Protein AF-A0A930TE53-F1 (afdb_monomer)

Structure (mmCIF, N/CA/C/O backbone):
data_AF-A0A930TE53-F1
#
_entry.id   AF-A0A930TE53-F1
#
loop_
_atom_site.group_PDB
_atom_site.id
_atom_site.type_symbol
_atom_site.label_atom_id
_atom_site.label_alt_id
_atom_site.label_comp_id
_atom_site.label_asym_id
_atom_site.label_entity_id
_atom_site.label_seq_id
_atom_site.pdbx_PDB_ins_code
_atom_site.Cartn_x
_atom_site.Cartn_y
_atom_site.Cartn_z
_atom_site.occupancy
_atom_site.B_iso_or_equiv
_atom_site.auth_seq_id
_atom_site.auth_comp_id
_atom_site.auth_asym_id
_atom_site.auth_atom_id
_atom_site.pdbx_PDB_model_num
ATOM 1 N N . MET A 1 1 ? 1.073 4.837 -4.734 1.00 80.62 1 MET A N 1
ATOM 2 C CA . MET A 1 1 ? 0.530 3.862 -3.762 1.00 80.62 1 MET A CA 1
ATOM 3 C C . MET A 1 1 ? -0.107 4.643 -2.639 1.00 80.62 1 MET A C 1
ATOM 5 O O . MET A 1 1 ? 0.612 5.382 -1.973 1.00 80.62 1 MET A O 1
ATOM 9 N N . TYR A 1 2 ? -1.423 4.519 -2.497 1.00 87.50 2 TYR A N 1
ATOM 10 C CA . TYR A 1 2 ? -2.196 5.169 -1.440 1.00 87.50 2 TYR A CA 1
ATOM 11 C C . TYR A 1 2 ? -1.879 4.539 -0.090 1.00 87.50 2 TYR A C 1
ATOM 13 O O . TYR A 1 2 ? -1.714 3.327 -0.021 1.00 87.50 2 TYR A O 1
ATOM 21 N N . ASN A 1 3 ? -1.759 5.351 0.960 1.00 90.19 3 ASN A N 1
ATOM 22 C CA . ASN A 1 3 ? -1.621 4.850 2.323 1.00 90.19 3 ASN A CA 1
ATOM 23 C C . ASN A 1 3 ? -3.027 4.520 2.857 1.00 90.19 3 ASN A C 1
ATOM 25 O O . ASN A 1 3 ? -3.817 5.456 2.970 1.00 90.19 3 ASN A O 1
ATOM 29 N N . PRO A 1 4 ? -3.339 3.251 3.187 1.00 91.75 4 PRO A N 1
ATOM 30 C CA . PRO A 1 4 ? -4.674 2.857 3.636 1.00 91.75 4 PRO A CA 1
ATOM 31 C C . PRO A 1 4 ? -5.164 3.669 4.838 1.00 91.75 4 PRO A C 1
ATOM 33 O O . PRO A 1 4 ? -6.278 4.175 4.819 1.00 91.75 4 PRO A O 1
ATOM 36 N N . THR A 1 5 ? -4.307 3.874 5.839 1.00 91.50 5 THR A N 1
ATOM 37 C CA . THR A 1 5 ? -4.655 4.591 7.070 1.00 91.50 5 THR A CA 1
ATOM 38 C C . THR A 1 5 ? -4.975 6.059 6.818 1.00 91.50 5 THR A C 1
ATOM 40 O O . THR A 1 5 ? -6.009 6.545 7.261 1.00 91.50 5 THR A O 1
ATOM 43 N N . LYS A 1 6 ? -4.122 6.754 6.054 1.00 92.56 6 LYS A N 1
ATOM 44 C CA . LYS A 1 6 ? -4.377 8.159 5.693 1.00 92.56 6 LYS A CA 1
ATOM 45 C C . LYS A 1 6 ? -5.608 8.309 4.809 1.00 92.56 6 LYS A C 1
ATOM 47 O O . LYS A 1 6 ? -6.339 9.275 4.931 1.00 92.56 6 LYS A O 1
ATOM 52 N N . ASN A 1 7 ? -5.845 7.343 3.924 1.00 94.06 7 ASN A N 1
ATOM 53 C CA . ASN A 1 7 ? -7.009 7.382 3.054 1.00 94.06 7 ASN A CA 1
ATOM 54 C C . ASN A 1 7 ? -8.316 7.277 3.851 1.00 94.06 7 ASN A C 1
ATOM 56 O O . ASN A 1 7 ? -9.288 7.915 3.474 1.00 94.06 7 ASN A O 1
ATOM 60 N N . ILE A 1 8 ? -8.338 6.503 4.941 1.00 94.06 8 ILE A N 1
ATOM 61 C CA . ILE A 1 8 ? -9.490 6.471 5.851 1.00 94.06 8 ILE A CA 1
ATOM 62 C C . ILE A 1 8 ? -9.645 7.829 6.539 1.00 94.06 8 ILE A C 1
ATOM 64 O O . ILE A 1 8 ? -10.718 8.409 6.473 1.00 94.06 8 ILE A O 1
ATOM 68 N N . GLU A 1 9 ? -8.568 8.370 7.111 1.00 93.75 9 GLU A N 1
ATOM 69 C CA . GLU A 1 9 ? -8.579 9.676 7.788 1.00 93.75 9 GLU A CA 1
ATOM 70 C C . GLU A 1 9 ? -9.097 10.815 6.889 1.00 93.75 9 GLU A C 1
ATOM 72 O O . GLU A 1 9 ? -9.871 11.655 7.331 1.00 93.75 9 GLU A O 1
ATOM 77 N N . GLU A 1 10 ? -8.715 10.824 5.610 1.00 94.69 10 GLU A N 1
ATOM 78 C CA . GLU A 1 10 ? -9.121 11.854 4.646 1.00 94.69 10 GLU A CA 1
ATOM 79 C C . GLU A 1 10 ? -10.554 11.676 4.114 1.00 94.69 10 GLU A C 1
ATOM 81 O O . GLU A 1 10 ? -11.182 12.655 3.712 1.00 94.69 10 GLU A O 1
ATOM 86 N N . ARG A 1 11 ? -11.056 10.437 4.024 1.00 95.00 11 ARG A N 1
ATOM 87 C CA . ARG A 1 11 ? -12.317 10.116 3.323 1.00 95.00 11 ARG A CA 1
ATOM 88 C C . ARG A 1 11 ? -13.475 9.775 4.249 1.00 95.00 11 ARG A C 1
ATOM 90 O O . ARG A 1 11 ? -14.618 9.985 3.862 1.00 95.00 11 ARG A O 1
ATOM 97 N N . ASP A 1 12 ? -13.176 9.227 5.416 1.00 94.50 12 ASP A N 1
ATOM 98 C CA . ASP A 1 12 ? -14.141 8.780 6.418 1.00 94.50 12 ASP A CA 1
ATOM 99 C C . ASP A 1 12 ? -13.603 9.083 7.832 1.00 94.50 12 ASP A C 1
ATOM 101 O O . ASP A 1 12 ? -13.357 8.159 8.613 1.00 94.50 12 ASP A O 1
ATOM 105 N N . PRO A 1 13 ? -13.361 10.368 8.171 1.00 91.81 13 PRO A N 1
ATOM 106 C CA . PRO A 1 13 ? -12.775 10.754 9.458 1.00 91.81 13 PRO A CA 1
ATOM 107 C C . PRO A 1 13 ? -13.628 10.312 10.656 1.00 91.81 13 PRO A C 1
ATOM 109 O O . PRO A 1 13 ? -13.085 9.906 11.684 1.00 91.81 13 PRO A O 1
ATOM 112 N N . ASP A 1 14 ? -14.954 10.335 10.498 1.00 91.94 14 ASP A N 1
ATOM 113 C CA . ASP A 1 14 ? -15.930 9.953 11.526 1.00 91.94 14 ASP A CA 1
ATOM 114 C C . ASP A 1 14 ? -16.278 8.455 11.510 1.00 91.94 14 ASP A C 1
ATOM 116 O O . ASP A 1 14 ? -17.076 7.988 12.325 1.00 91.94 14 ASP A O 1
ATOM 120 N N . LEU A 1 15 ? -15.670 7.679 10.604 1.00 94.56 15 LEU A N 1
ATOM 121 C CA . LEU A 1 15 ? -15.884 6.238 10.447 1.00 94.56 15 LEU A CA 1
ATOM 122 C C . LEU A 1 15 ? -17.342 5.843 10.179 1.00 9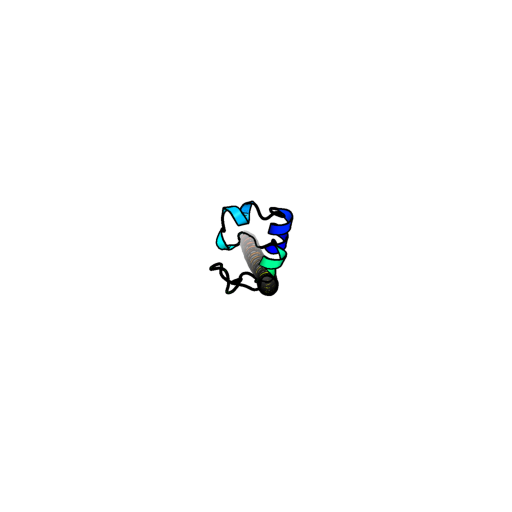4.56 15 LEU A C 1
ATOM 124 O O .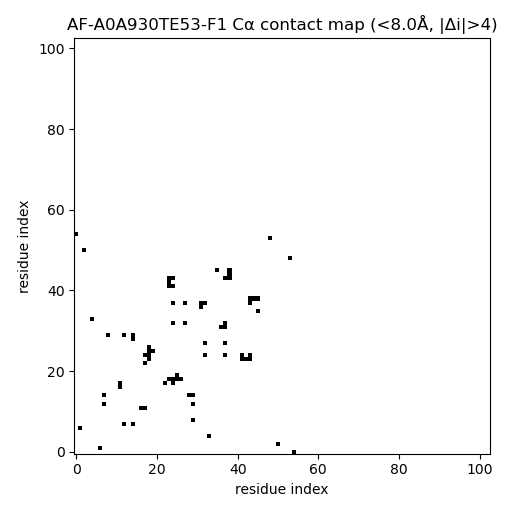 LEU A 1 15 ? -17.756 4.737 10.536 1.00 94.56 15 LEU A O 1
ATOM 128 N N . HIS A 1 16 ? -18.141 6.717 9.568 1.00 94.25 16 HIS A N 1
ATOM 129 C CA . HIS A 1 16 ? -19.538 6.421 9.255 1.00 94.25 16 HIS A CA 1
ATOM 130 C C . HIS A 1 16 ? -19.648 5.275 8.256 1.00 94.25 16 HIS A C 1
ATOM 132 O O . HIS A 1 16 ? -20.463 4.370 8.442 1.00 94.25 16 HIS A O 1
ATOM 138 N N . PHE A 1 17 ? -18.812 5.288 7.216 1.00 95.50 17 PHE A N 1
ATOM 139 C CA . PHE A 1 17 ? -18.818 4.231 6.212 1.00 95.50 17 PHE A CA 1
ATOM 140 C C . PHE A 1 17 ? -18.320 2.917 6.815 1.00 95.50 17 PHE A C 1
ATOM 142 O O . PHE A 1 17 ? -18.983 1.887 6.683 1.00 95.50 17 PHE A O 1
ATOM 149 N N . ILE A 1 18 ? -17.189 2.953 7.522 1.00 94.69 18 ILE A N 1
ATOM 150 C CA . ILE A 1 18 ? -16.618 1.755 8.150 1.00 94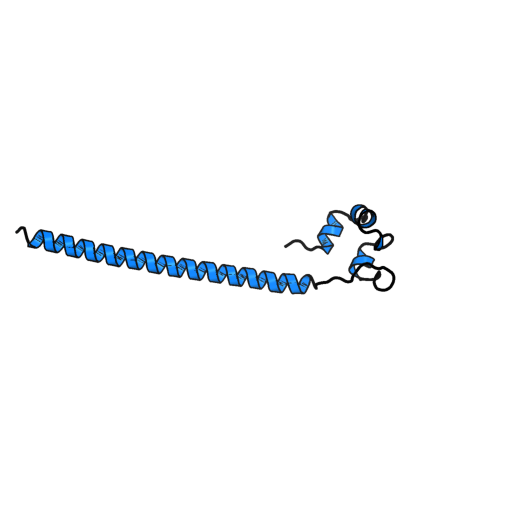.69 18 ILE A CA 1
ATOM 151 C C . ILE A 1 18 ? -17.576 1.169 9.189 1.00 94.69 18 ILE A C 1
ATOM 153 O O . ILE A 1 18 ? -17.824 -0.029 9.156 1.00 94.69 18 ILE A O 1
ATOM 157 N N . SER A 1 19 ? -18.172 1.986 10.058 1.00 93.00 19 SER A N 1
ATOM 158 C CA . SER A 1 19 ? -19.089 1.495 11.098 1.00 93.00 19 SER A CA 1
ATOM 159 C C . SER A 1 19 ? -20.372 0.894 10.527 1.00 93.00 19 SER A C 1
ATOM 161 O O . SER A 1 19 ? -20.951 0.006 11.144 1.00 93.00 19 SER A O 1
ATOM 163 N N . HIS A 1 20 ? -20.832 1.371 9.367 1.00 94.62 20 HIS A N 1
ATOM 164 C CA . HIS A 1 20 ? -22.022 0.828 8.713 1.00 94.62 20 HIS A CA 1
ATOM 165 C C . HIS A 1 20 ? -21.764 -0.547 8.085 1.00 94.62 20 HIS A C 1
ATOM 167 O O . HIS A 1 20 ? -22.609 -1.433 8.175 1.00 94.62 20 HIS A O 1
ATOM 173 N N . TRP A 1 21 ? -20.604 -0.725 7.447 1.00 96.62 21 TRP A N 1
ATOM 174 C CA . TRP A 1 21 ? -20.287 -1.938 6.684 1.00 96.62 21 TRP A CA 1
ATOM 175 C C . TRP A 1 21 ? -19.465 -2.974 7.454 1.00 96.62 21 TRP A C 1
ATOM 177 O O . TRP A 1 21 ? -19.443 -4.139 7.064 1.00 96.62 21 TRP A O 1
ATOM 187 N N . VAL A 1 22 ? -18.790 -2.563 8.526 1.00 95.19 22 VAL A N 1
ATOM 188 C CA . VAL A 1 22 ? -17.926 -3.399 9.367 1.00 95.19 22 VAL A CA 1
ATOM 189 C C . VAL A 1 22 ? -18.386 -3.250 10.823 1.00 95.19 22 VAL A C 1
ATOM 191 O O . VAL A 1 22 ? -17.763 -2.530 11.613 1.00 95.19 22 VAL A O 1
ATOM 194 N N . PRO A 1 23 ? -19.519 -3.877 11.191 1.00 93.94 23 PRO A N 1
ATOM 195 C CA . PRO A 1 23 ? -20.135 -3.694 12.504 1.00 93.94 23 PRO A CA 1
ATOM 196 C C . PRO A 1 23 ? -19.236 -4.174 13.652 1.00 93.94 23 PRO A C 1
ATOM 198 O O . PRO A 1 23 ? -19.360 -3.697 14.778 1.00 93.94 23 PRO A O 1
ATOM 201 N N . GLU A 1 24 ? -18.276 -5.064 13.388 1.00 94.50 24 GLU A N 1
ATOM 202 C CA . GLU A 1 24 ? -17.324 -5.565 14.385 1.00 94.50 24 GLU A CA 1
ATOM 203 C C . GLU A 1 24 ? -16.351 -4.480 14.879 1.00 94.50 24 GLU A C 1
ATOM 205 O O . GLU A 1 24 ? -15.719 -4.637 15.930 1.00 94.50 24 GLU A O 1
ATOM 210 N N . LEU A 1 25 ? -16.217 -3.386 14.122 1.00 93.31 25 LEU A N 1
ATOM 211 C CA . LEU A 1 25 ? -15.411 -2.215 14.465 1.00 93.31 25 LEU A CA 1
ATOM 212 C C . LEU A 1 25 ? -16.248 -1.053 15.015 1.00 93.31 25 LEU A C 1
ATOM 214 O O . LEU A 1 25 ? -15.699 0.008 15.328 1.00 93.31 25 LEU A O 1
ATOM 218 N N . GLN A 1 26 ? -17.558 -1.234 15.186 1.00 92.25 26 GLN A N 1
ATOM 219 C CA . GLN A 1 26 ? -18.424 -0.195 15.723 1.00 92.25 26 GLN A CA 1
ATOM 220 C C . GLN A 1 26 ? -18.007 0.187 17.155 1.00 92.25 26 GLN A C 1
ATOM 222 O O . GLN A 1 26 ? -17.723 -0.660 18.001 1.00 92.25 26 GLN A O 1
ATOM 227 N N . GLY A 1 27 ? -17.950 1.493 17.428 1.00 89.81 27 GLY A N 1
ATOM 228 C CA . GLY A 1 27 ? -17.530 2.034 18.727 1.00 89.81 27 GLY A CA 1
ATOM 229 C C . GLY A 1 27 ? -16.012 2.164 18.913 1.00 89.81 27 GLY A C 1
ATOM 230 O O . GLY A 1 27 ? -15.565 2.725 19.919 1.00 89.81 27 GLY A O 1
ATOM 231 N N . TYR A 1 28 ? -15.204 1.714 17.950 1.00 92.75 28 TYR A N 1
ATOM 232 C CA . TYR A 1 28 ? -13.773 2.002 17.922 1.00 92.75 28 TYR A CA 1
ATOM 233 C 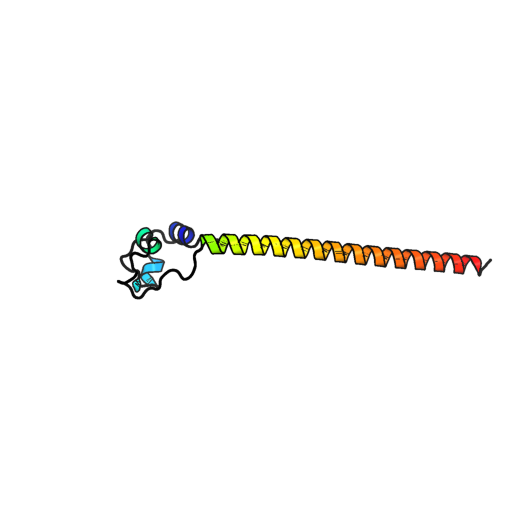C . TYR A 1 28 ? -13.501 3.284 17.132 1.00 92.75 28 TYR A C 1
ATOM 235 O O . TYR A 1 28 ? -14.034 3.496 16.050 1.00 92.75 28 TYR A O 1
ATOM 243 N N . SER A 1 29 ? -12.638 4.145 17.673 1.00 92.69 29 SER A N 1
ATOM 244 C CA . SER A 1 29 ? -12.133 5.310 16.947 1.00 92.69 29 SER A CA 1
ATOM 245 C C . SER A 1 29 ? -11.006 4.916 15.991 1.00 92.69 29 SER A C 1
ATOM 247 O O . SER A 1 29 ? -10.343 3.895 16.186 1.00 92.69 29 SER A O 1
ATOM 249 N N . LEU A 1 30 ? -10.716 5.754 14.994 1.00 92.00 30 LEU A N 1
ATOM 250 C CA . LEU A 1 30 ? -9.675 5.458 14.007 1.00 92.00 30 LEU A CA 1
ATOM 251 C C . LEU A 1 30 ? -8.302 5.161 14.651 1.00 92.00 30 LEU A C 1
ATOM 253 O O . LEU A 1 30 ? -7.713 4.133 14.313 1.00 92.00 30 LEU A O 1
ATOM 257 N N . PRO A 1 31 ? -7.806 5.937 15.640 1.00 93.06 31 PRO A N 1
ATOM 258 C CA . PRO A 1 31 ? -6.558 5.603 16.331 1.00 93.06 31 PRO A CA 1
ATOM 259 C C . PRO A 1 31 ? -6.591 4.232 17.017 1.00 93.06 31 PRO A C 1
ATOM 261 O O . PRO A 1 31 ? -5.607 3.496 16.975 1.00 93.06 31 PRO A O 1
ATOM 264 N N . LYS A 1 32 ? -7.734 3.861 17.606 1.00 92.56 32 LYS A N 1
ATOM 265 C CA . LYS A 1 32 ? -7.945 2.562 18.259 1.00 92.56 32 LYS A CA 1
ATOM 266 C C . LYS A 1 32 ? -7.932 1.406 17.261 1.00 92.56 32 LYS A C 1
ATOM 268 O O . LYS A 1 32 ? -7.391 0.347 17.585 1.00 92.56 32 LYS A O 1
ATOM 273 N N . ILE A 1 33 ? -8.494 1.613 16.070 1.00 92.25 33 ILE A N 1
ATOM 274 C CA . ILE A 1 33 ? -8.456 0.646 14.966 1.00 92.25 33 ILE A CA 1
ATOM 275 C C . ILE A 1 33 ? -7.017 0.485 14.465 1.00 92.25 33 ILE A C 1
ATOM 277 O O . ILE A 1 33 ? -6.527 -0.632 14.345 1.00 92.25 33 ILE A O 1
ATOM 281 N N . ILE A 1 34 ? -6.291 1.583 14.247 1.00 90.56 34 ILE A N 1
ATOM 282 C CA . ILE A 1 34 ? -4.895 1.536 13.778 1.00 90.56 34 ILE A CA 1
ATOM 283 C C . ILE A 1 34 ? -3.984 0.826 14.788 1.00 90.56 34 ILE A C 1
ATOM 285 O O . ILE A 1 34 ? -3.100 0.073 14.393 1.00 90.56 34 ILE A O 1
ATOM 289 N N . GLN A 1 35 ? -4.204 1.050 16.085 1.00 91.31 35 GLN A N 1
ATOM 290 C CA . GLN A 1 35 ? -3.442 0.415 17.165 1.00 91.31 35 GLN A CA 1
ATOM 291 C C . GLN A 1 35 ? -3.834 -1.049 17.424 1.00 91.31 35 G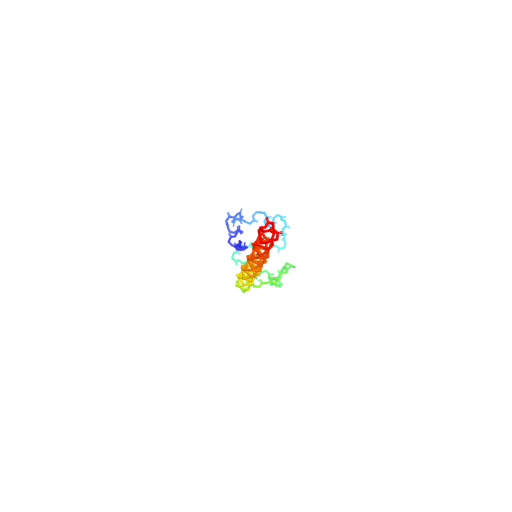LN A C 1
ATOM 293 O O . GLN A 1 35 ? -3.194 -1.696 18.246 1.00 91.31 35 GLN A O 1
ATOM 298 N N . GLY A 1 36 ? -4.877 -1.574 16.769 1.00 91.94 36 GLY A N 1
ATOM 299 C CA . GLY A 1 36 ? -5.320 -2.957 16.972 1.00 91.94 36 GLY A CA 1
ATOM 300 C C . GLY A 1 36 ? -6.009 -3.199 18.318 1.00 91.94 36 GLY A C 1
ATOM 301 O O . GLY A 1 36 ? -6.058 -4.320 18.803 1.00 91.94 36 GLY A O 1
ATOM 302 N N . THR A 1 37 ? -6.566 -2.166 18.957 1.00 91.88 37 THR A N 1
ATOM 303 C CA . THR A 1 37 ? -7.198 -2.316 20.288 1.00 91.88 37 THR A CA 1
ATOM 304 C C . THR A 1 37 ? -8.473 -3.171 20.286 1.00 91.88 37 THR A C 1
ATOM 306 O O . THR A 1 37 ? -8.960 -3.549 21.352 1.00 91.88 37 THR A O 1
ATOM 309 N N . TYR A 1 38 ? -9.023 -3.467 19.105 1.00 91.38 38 TYR A N 1
ATOM 310 C CA . TYR A 1 38 ? -10.153 -4.377 18.921 1.00 91.38 38 TYR A CA 1
ATOM 311 C C . TYR A 1 38 ? -9.750 -5.855 19.017 1.00 91.38 38 TYR A C 1
ATOM 313 O O . TYR A 1 38 ? -10.616 -6.702 19.251 1.00 91.38 38 TYR A O 1
ATOM 321 N N . THR A 1 39 ? -8.463 -6.183 18.858 1.00 88.44 39 THR A N 1
ATOM 322 C CA . THR A 1 39 ? -7.974 -7.563 18.896 1.00 88.44 39 THR A CA 1
ATOM 323 C C . THR A 1 39 ? -8.329 -8.219 20.231 1.00 88.44 39 THR A C 1
ATOM 325 O O . THR A 1 39 ? -8.089 -7.667 21.305 1.00 88.44 39 THR A O 1
ATOM 328 N N . GLY A 1 40 ? -8.936 -9.407 20.170 1.00 84.69 40 GLY A N 1
ATOM 329 C CA . GLY A 1 40 ? -9.357 -10.178 21.346 1.00 84.69 40 GLY A CA 1
ATOM 330 C C . GLY A 1 40 ? -10.692 -9.744 21.963 1.00 84.69 40 GLY A C 1
ATOM 331 O O . GLY A 1 40 ? -11.185 -10.415 22.866 1.00 84.69 40 GLY A O 1
ATOM 332 N N . ARG A 1 41 ? -11.298 -8.653 21.479 1.00 87.69 41 ARG A N 1
ATOM 333 C CA . ARG A 1 41 ? -12.657 -8.209 21.857 1.00 87.69 41 ARG A CA 1
ATOM 334 C C . ARG A 1 41 ? -13.639 -8.267 20.694 1.00 87.69 41 ARG A C 1
ATOM 336 O O . ARG A 1 41 ? -14.835 -8.419 20.909 1.00 87.69 41 ARG A O 1
ATOM 343 N N . SER A 1 42 ? -13.124 -8.112 19.482 1.00 90.75 42 SER A N 1
ATOM 344 C CA . SER A 1 42 ? -13.854 -8.158 18.225 1.00 90.75 42 SER A CA 1
ATOM 345 C C . SER A 1 42 ? -13.457 -9.404 17.432 1.00 90.75 42 SER A C 1
ATOM 347 O O . SER A 1 42 ? -12.344 -9.912 17.577 1.00 90.75 42 SER A O 1
ATOM 349 N N . SER A 1 43 ? -14.359 -9.879 16.574 1.00 93.06 43 SER A N 1
ATOM 350 C CA . SER A 1 43 ? -14.067 -10.897 15.559 1.00 93.06 43 SER A CA 1
ATOM 351 C C . SER A 1 43 ? -13.337 -10.330 14.337 1.00 93.06 43 SER A C 1
ATOM 353 O O . SER A 1 43 ? -12.972 -11.096 13.446 1.00 93.06 43 SER A O 1
ATOM 355 N N . TYR A 1 44 ? -13.131 -9.009 14.272 1.00 94.12 44 TYR A N 1
ATOM 356 C CA . TYR A 1 44 ? -12.397 -8.387 13.178 1.00 94.12 44 TYR A CA 1
ATOM 357 C C . TYR A 1 44 ? -10.919 -8.821 13.196 1.00 94.12 44 TYR A C 1
ATOM 359 O O . TYR A 1 44 ? -10.281 -8.773 14.252 1.00 94.12 44 TYR A O 1
ATOM 367 N N . PRO A 1 45 ? -10.360 -9.250 12.051 1.00 92.56 45 PRO A N 1
ATOM 368 C CA . PRO A 1 45 ? -9.009 -9.787 11.993 1.00 92.56 45 PRO A CA 1
ATOM 369 C C . PRO A 1 45 ? -7.942 -8.706 12.175 1.00 92.56 45 PRO A C 1
ATOM 371 O O . PRO A 1 45 ? -8.133 -7.541 11.829 1.00 92.56 45 PRO A O 1
ATOM 374 N N . GLU A 1 46 ? -6.771 -9.127 12.649 1.00 91.75 46 GLU A N 1
ATOM 375 C CA . GLU A 1 46 ? -5.579 -8.282 12.658 1.00 91.75 46 GLU A CA 1
ATOM 376 C C . GLU A 1 46 ? -5.128 -7.912 11.232 1.00 91.75 46 GLU A C 1
ATOM 378 O O . GLU A 1 46 ? -5.412 -8.639 10.270 1.00 91.75 46 GLU A O 1
ATOM 383 N N . PRO A 1 47 ? -4.382 -6.803 11.064 1.00 90.69 47 PRO A N 1
ATOM 384 C CA . PRO A 1 47 ? -3.826 -6.434 9.771 1.00 90.69 47 PRO A CA 1
ATOM 385 C C . PRO A 1 47 ? -2.961 -7.557 9.185 1.00 90.69 47 PRO A C 1
ATOM 387 O O . PRO A 1 47 ? -1.938 -7.938 9.745 1.00 90.69 47 PRO A O 1
ATOM 390 N N . ILE A 1 48 ? -3.342 -8.043 8.003 1.00 90.81 48 ILE A N 1
ATOM 391 C CA . ILE A 1 48 ? -2.684 -9.177 7.331 1.00 90.81 48 ILE A CA 1
ATOM 392 C C . ILE A 1 48 ? -1.241 -8.833 6.909 1.00 90.81 48 ILE A C 1
ATOM 394 O O . ILE A 1 48 ? -0.405 -9.716 6.731 1.00 90.81 48 ILE A O 1
ATOM 398 N N . LEU A 1 49 ? -0.940 -7.547 6.696 1.00 90.50 49 LEU A N 1
ATOM 399 C CA . LEU A 1 49 ? 0.329 -7.081 6.138 1.00 90.50 49 LEU A CA 1
ATOM 400 C C . LEU A 1 49 ? 0.807 -5.798 6.823 1.00 90.50 49 LEU A C 1
ATOM 402 O O . LEU A 1 49 ? 0.027 -4.869 7.035 1.00 90.50 49 LEU A O 1
ATOM 406 N N . ASP A 1 50 ? 2.121 -5.687 7.028 1.00 90.31 50 ASP A N 1
ATOM 407 C CA . ASP A 1 50 ? 2.763 -4.400 7.309 1.00 90.31 50 ASP A CA 1
ATOM 408 C C . ASP A 1 50 ? 2.859 -3.574 6.017 1.00 90.31 50 ASP A C 1
ATOM 410 O O . ASP A 1 50 ? 3.690 -3.822 5.131 1.00 90.31 50 ASP A O 1
ATOM 414 N N . TRP A 1 51 ? 2.012 -2.548 5.923 1.00 89.50 51 TRP A N 1
ATOM 415 C CA . TRP A 1 51 ? 1.969 -1.624 4.794 1.00 89.50 51 TRP A CA 1
ATOM 416 C C . TRP A 1 51 ? 3.308 -0.922 4.529 1.00 89.50 51 TRP A C 1
ATOM 418 O O . TRP A 1 51 ? 3.685 -0.720 3.369 1.00 89.50 51 TRP A O 1
ATOM 428 N N . SER A 1 52 ? 4.045 -0.539 5.574 1.00 88.62 52 SER A N 1
ATOM 429 C CA . SER A 1 52 ? 5.308 0.193 5.437 1.00 88.62 52 SER A CA 1
ATOM 430 C C . SER A 1 52 ? 6.372 -0.683 4.786 1.00 88.62 52 SER A C 1
ATOM 432 O O . SER A 1 52 ? 7.027 -0.265 3.820 1.00 88.62 52 SER A O 1
ATOM 434 N N . HIS A 1 53 ? 6.498 -1.921 5.268 1.00 92.31 53 HIS A N 1
ATOM 435 C CA . HIS A 1 53 ? 7.388 -2.919 4.689 1.0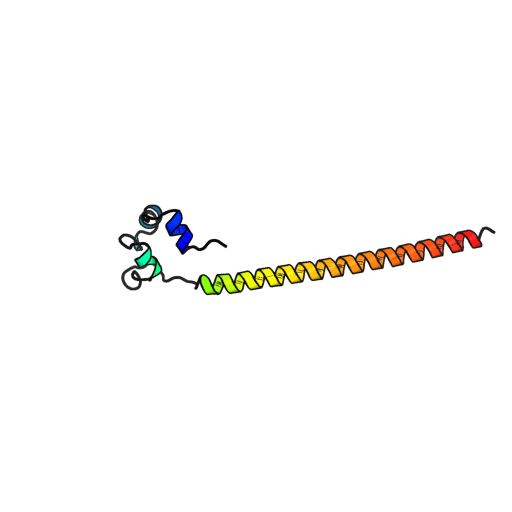0 92.31 53 HIS A CA 1
ATOM 436 C C . HIS A 1 53 ? 6.979 -3.271 3.253 1.00 92.31 53 HIS A C 1
ATOM 438 O O . HIS A 1 53 ? 7.793 -3.153 2.330 1.00 92.31 53 HIS A O 1
ATOM 444 N N . LEU A 1 54 ? 5.703 -3.604 3.031 1.00 92.81 54 LEU A N 1
ATOM 445 C CA . LEU A 1 54 ? 5.184 -3.970 1.711 1.00 92.81 54 LEU A CA 1
ATOM 446 C C . LEU A 1 54 ? 5.429 -2.862 0.684 1.00 92.81 54 LEU A C 1
ATOM 448 O O . LEU A 1 54 ? 5.946 -3.119 -0.405 1.00 92.81 54 LEU A O 1
ATOM 452 N N . ARG A 1 55 ? 5.130 -1.608 1.035 1.00 92.44 55 ARG A N 1
ATOM 453 C CA . ARG A 1 55 ? 5.349 -0.450 0.160 1.00 92.44 55 ARG A CA 1
ATOM 454 C C . ARG A 1 55 ? 6.810 -0.337 -0.273 1.00 92.44 55 ARG A C 1
ATOM 456 O O . ARG A 1 55 ? 7.065 -0.059 -1.447 1.00 92.44 55 ARG A O 1
ATOM 463 N N . LYS A 1 56 ? 7.770 -0.541 0.637 1.00 91.75 56 LYS A N 1
ATOM 464 C CA . LYS A 1 56 ? 9.209 -0.504 0.310 1.00 91.75 56 LYS A CA 1
ATOM 465 C C . LYS A 1 56 ? 9.574 -1.615 -0.676 1.00 91.75 56 LYS A C 1
ATOM 467 O O . LYS A 1 56 ? 10.164 -1.318 -1.717 1.00 91.75 56 LYS A O 1
ATOM 472 N N . CYS A 1 57 ? 9.163 -2.852 -0.401 1.00 92.81 57 CYS A N 1
ATOM 473 C CA . CYS A 1 57 ? 9.445 -4.007 -1.257 1.00 92.81 57 CYS A CA 1
ATOM 474 C C . CYS A 1 57 ? 8.838 -3.851 -2.656 1.00 92.81 57 CYS A C 1
ATOM 476 O O . CYS A 1 57 ? 9.527 -4.042 -3.661 1.00 92.81 57 CYS A O 1
ATOM 478 N N . VAL A 1 58 ? 7.573 -3.433 -2.754 1.00 91.62 58 VAL A N 1
ATOM 479 C CA . VAL A 1 58 ? 6.922 -3.256 -4.059 1.00 91.62 58 VAL A CA 1
ATOM 480 C C . VAL A 1 58 ? 7.522 -2.071 -4.819 1.00 91.62 58 VAL A C 1
ATOM 482 O O . VAL A 1 58 ? 7.748 -2.192 -6.022 1.00 91.62 58 VAL A O 1
ATOM 485 N N . LYS A 1 59 ? 7.865 -0.956 -4.153 1.00 89.69 59 LYS A N 1
ATOM 486 C CA . LYS A 1 59 ? 8.559 0.170 -4.805 1.00 89.69 59 LYS A CA 1
ATOM 487 C C . LYS A 1 59 ? 9.885 -0.280 -5.425 1.00 89.69 59 LYS A C 1
ATOM 489 O O . LYS A 1 59 ? 10.129 0.018 -6.591 1.00 89.69 59 LYS A O 1
ATOM 494 N N . GLN A 1 60 ? 10.700 -1.033 -4.685 1.00 92.62 60 GLN A N 1
ATOM 495 C CA . GLN A 1 60 ? 11.957 -1.580 -5.207 1.00 92.62 60 GLN A CA 1
ATOM 496 C C . GLN A 1 60 ? 11.723 -2.534 -6.379 1.00 92.62 60 GLN A C 1
ATOM 498 O O . GLN A 1 60 ? 12.377 -2.428 -7.415 1.00 92.62 60 GLN A O 1
ATOM 503 N N . ARG A 1 61 ? 10.721 -3.412 -6.275 1.00 92.50 61 ARG A N 1
ATOM 504 C CA . ARG A 1 61 ? 10.352 -4.323 -7.364 1.00 92.50 61 ARG A CA 1
ATOM 505 C C . ARG A 1 61 ? 9.942 -3.577 -8.635 1.00 92.50 61 ARG A C 1
ATOM 507 O O . ARG A 1 61 ? 10.334 -3.991 -9.723 1.00 92.50 61 ARG A O 1
ATOM 514 N N . ILE A 1 62 ? 9.163 -2.500 -8.517 1.00 88.38 62 ILE A N 1
ATOM 515 C CA . ILE A 1 62 ? 8.747 -1.671 -9.659 1.00 88.38 62 ILE A CA 1
ATOM 516 C C . ILE A 1 62 ? 9.965 -1.014 -10.312 1.00 88.38 62 ILE A C 1
ATOM 518 O O . ILE A 1 62 ? 10.094 -1.081 -11.532 1.00 88.38 62 ILE A O 1
ATOM 522 N N . ILE A 1 63 ? 10.871 -0.439 -9.515 1.00 85.38 63 ILE A N 1
ATOM 523 C CA . ILE A 1 63 ? 12.106 0.185 -10.016 1.00 85.38 63 ILE A CA 1
ATOM 524 C C . ILE A 1 63 ? 12.953 -0.840 -10.777 1.00 85.38 63 ILE A C 1
ATOM 526 O O . ILE A 1 63 ? 13.348 -0.587 -11.914 1.00 85.38 63 ILE A O 1
ATOM 530 N N . ASN A 1 64 ? 13.165 -2.021 -10.196 1.00 88.81 64 ASN A N 1
ATOM 531 C CA . ASN A 1 64 ? 13.967 -3.077 -10.814 1.00 88.81 64 ASN A CA 1
ATOM 532 C C . ASN A 1 64 ? 13.343 -3.582 -12.120 1.00 88.81 64 ASN A C 1
ATOM 534 O O . ASN A 1 64 ? 14.038 -3.700 -13.126 1.00 88.81 64 ASN A O 1
ATOM 538 N N . LYS A 1 65 ? 12.024 -3.810 -12.146 1.00 87.19 65 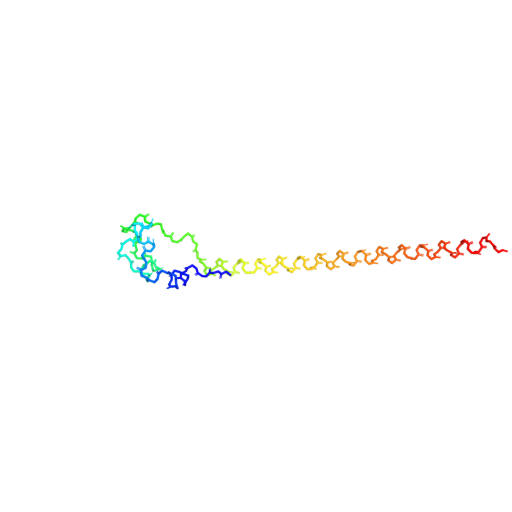LYS A N 1
ATOM 539 C CA . LYS A 1 65 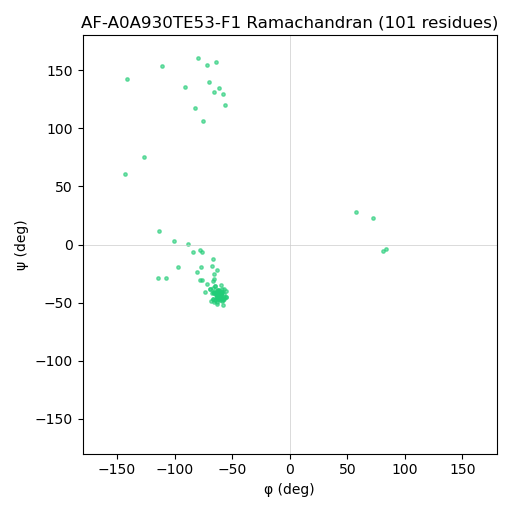? 11.316 -4.192 -13.378 1.00 87.19 65 LYS A CA 1
ATOM 540 C C . LYS A 1 65 ? 11.380 -3.100 -14.447 1.00 87.19 65 LYS A C 1
ATOM 542 O O . LYS A 1 65 ? 11.524 -3.413 -15.624 1.00 87.19 65 LYS A O 1
ATOM 547 N N . GLY A 1 66 ? 11.260 -1.832 -14.056 1.00 81.94 66 GLY A N 1
ATOM 548 C CA . GLY A 1 66 ? 11.394 -0.697 -14.970 1.00 81.94 66 GLY A CA 1
ATOM 549 C C . GLY A 1 66 ? 12.786 -0.634 -15.597 1.00 81.94 66 GLY A C 1
ATOM 550 O O . GLY A 1 66 ? 12.903 -0.491 -16.811 1.00 81.94 66 GLY A O 1
ATOM 551 N N . ARG A 1 67 ? 13.830 -0.838 -14.786 1.00 77.75 67 ARG A N 1
ATOM 552 C CA . ARG A 1 67 ? 15.221 -0.910 -15.251 1.00 77.75 67 ARG A CA 1
ATOM 553 C C . ARG A 1 67 ? 15.435 -2.059 -16.239 1.00 77.75 67 ARG A C 1
ATOM 555 O O . ARG A 1 67 ? 15.939 -1.821 -17.328 1.00 77.75 67 ARG A O 1
ATOM 562 N N . GLN A 1 68 ? 14.957 -3.259 -15.914 1.00 83.94 68 GLN A N 1
ATOM 563 C CA . GLN A 1 68 ? 15.040 -4.422 -16.808 1.00 83.94 68 GLN A CA 1
ATOM 564 C C . GLN A 1 68 ? 14.341 -4.180 -18.153 1.00 83.94 68 GLN A C 1
ATOM 566 O O . GLN A 1 68 ? 14.868 -4.543 -19.202 1.00 83.94 68 GLN A O 1
ATOM 571 N N . LYS A 1 69 ? 13.167 -3.530 -18.147 1.00 82.50 69 LYS A N 1
ATOM 572 C CA . LYS A 1 69 ? 12.465 -3.160 -19.387 1.00 82.50 69 LYS A CA 1
ATOM 573 C C . LYS A 1 69 ? 13.278 -2.188 -20.241 1.00 82.50 69 LYS A C 1
ATOM 575 O O . LYS A 1 69 ? 13.322 -2.354 -21.456 1.00 82.50 69 LYS A O 1
ATOM 580 N N . LEU A 1 70 ? 13.909 -1.191 -19.620 1.00 76.56 70 LEU A N 1
ATOM 581 C CA . LEU A 1 70 ? 14.751 -0.224 -20.323 1.00 76.56 70 LEU A CA 1
ATOM 582 C C . LEU A 1 70 ? 15.984 -0.896 -20.941 1.00 76.56 70 LEU A C 1
ATOM 584 O O . LEU A 1 70 ? 16.265 -0.687 -22.118 1.00 76.56 70 LEU A O 1
ATOM 588 N N . GLU A 1 71 ? 16.686 -1.727 -20.174 1.00 80.38 71 GLU A N 1
ATOM 589 C CA . GLU A 1 71 ? 17.852 -2.481 -20.651 1.00 80.38 71 GLU A CA 1
ATOM 590 C C . GLU A 1 71 ? 17.485 -3.397 -21.825 1.00 80.38 71 GLU A C 1
ATOM 592 O O . GLU A 1 71 ? 18.158 -3.381 -22.856 1.00 80.38 71 GLU A O 1
ATOM 597 N N . GLY A 1 72 ? 16.367 -4.121 -21.717 1.00 80.94 72 GLY A N 1
ATOM 598 C CA . GLY A 1 72 ? 15.842 -4.944 -22.806 1.00 80.94 72 GLY A CA 1
ATOM 599 C C . GLY A 1 72 ? 15.504 -4.128 -24.056 1.00 80.94 72 GLY A C 1
ATOM 600 O O . GLY A 1 72 ? 15.865 -4.520 -25.163 1.00 80.94 72 GLY A O 1
ATOM 601 N N . ALA A 1 73 ? 14.873 -2.960 -23.903 1.00 81.00 73 ALA A N 1
ATOM 602 C CA . ALA A 1 73 ? 14.550 -2.084 -25.029 1.00 81.00 73 ALA A CA 1
ATOM 603 C C . ALA A 1 73 ? 15.809 -1.556 -25.743 1.00 81.00 73 ALA A C 1
ATOM 605 O O . ALA A 1 73 ? 15.860 -1.541 -26.974 1.00 81.00 73 ALA A O 1
ATOM 606 N N . LEU A 1 74 ? 16.842 -1.168 -24.988 1.00 83.50 74 LEU A N 1
ATOM 607 C CA . LEU A 1 74 ? 18.122 -0.718 -25.544 1.00 83.50 74 LEU A CA 1
ATOM 608 C C . LEU A 1 74 ? 18.856 -1.847 -26.279 1.00 83.50 74 LEU A C 1
ATOM 610 O O . LEU A 1 74 ? 19.387 -1.619 -27.368 1.00 83.50 74 LEU A O 1
ATOM 614 N N . ALA A 1 75 ? 18.853 -3.061 -25.721 1.00 85.69 75 ALA A N 1
ATOM 615 C CA . ALA A 1 75 ? 19.434 -4.234 -26.368 1.00 85.69 75 ALA A CA 1
ATOM 616 C C . ALA A 1 75 ? 18.728 -4.551 -27.696 1.00 85.69 75 ALA A C 1
ATOM 618 O O . ALA A 1 75 ? 19.393 -4.704 -28.720 1.00 85.69 75 ALA A O 1
ATOM 619 N N . THR A 1 76 ? 17.392 -4.556 -27.709 1.00 86.06 76 THR A N 1
ATOM 620 C CA . THR A 1 76 ? 16.599 -4.757 -28.932 1.00 86.06 76 THR A CA 1
ATOM 621 C C . THR A 1 76 ? 16.896 -3.686 -29.977 1.00 86.06 76 THR A C 1
ATOM 623 O O . THR A 1 76 ? 17.149 -4.024 -31.132 1.00 86.06 76 THR A O 1
ATOM 626 N N . LYS A 1 77 ? 16.943 -2.404 -29.584 1.00 86.31 77 LYS A N 1
ATOM 627 C CA . LYS A 1 77 ? 17.280 -1.304 -30.500 1.00 86.31 77 LYS A CA 1
ATOM 628 C C . LYS A 1 77 ? 18.656 -1.508 -31.139 1.00 86.31 77 LYS A C 1
ATOM 630 O O . LYS A 1 77 ? 18.773 -1.445 -32.356 1.00 86.31 77 LYS A O 1
ATOM 635 N N . LYS A 1 78 ? 19.678 -1.829 -30.339 1.00 90.56 78 LYS A N 1
ATOM 636 C CA . LYS A 1 78 ? 21.038 -2.093 -30.839 1.00 90.56 78 LYS A CA 1
ATOM 637 C C . LYS A 1 78 ? 21.068 -3.254 -31.837 1.00 90.56 78 LYS A C 1
ATOM 639 O O . LYS A 1 78 ? 21.758 -3.171 -32.851 1.00 90.56 78 LYS A O 1
ATOM 644 N N . THR A 1 79 ? 20.323 -4.325 -31.569 1.00 91.38 79 THR A N 1
ATOM 645 C CA . THR A 1 79 ? 20.213 -5.475 -32.479 1.00 91.38 79 THR A CA 1
ATOM 646 C C . THR A 1 79 ? 19.573 -5.083 -33.808 1.00 91.38 79 THR A C 1
ATOM 648 O O . THR A 1 79 ? 20.098 -5.440 -34.862 1.00 91.38 79 THR A O 1
ATOM 651 N N . VAL A 1 80 ? 18.489 -4.305 -33.774 1.00 89.56 80 VAL A N 1
ATOM 652 C CA . VAL A 1 80 ? 17.816 -3.795 -34.979 1.00 89.56 80 VAL A CA 1
ATOM 653 C C . VAL A 1 80 ? 18.737 -2.866 -35.773 1.00 89.56 80 VAL A C 1
ATOM 655 O O . VAL A 1 80 ? 18.883 -3.039 -36.981 1.00 89.56 80 VAL A O 1
ATOM 658 N N . ASP A 1 81 ? 19.428 -1.939 -35.106 1.00 90.38 81 ASP A N 1
ATOM 659 C CA . ASP A 1 81 ? 20.379 -1.024 -35.749 1.00 90.38 81 ASP A CA 1
ATOM 660 C C . ASP A 1 81 ? 21.515 -1.795 -36.446 1.00 90.38 81 ASP A C 1
ATOM 662 O O . ASP A 1 81 ? 21.901 -1.476 -37.572 1.00 90.38 81 ASP A O 1
ATOM 666 N N . ASN A 1 82 ? 22.039 -2.843 -35.805 1.00 91.81 82 ASN A N 1
ATOM 667 C CA . ASN A 1 82 ? 23.067 -3.705 -36.390 1.00 91.81 82 ASN A CA 1
ATOM 668 C C . ASN A 1 82 ? 22.544 -4.501 -37.591 1.00 91.81 82 ASN A C 1
ATOM 670 O O . ASN A 1 82 ? 23.249 -4.615 -38.596 1.00 91.81 82 ASN A O 1
ATOM 674 N N . TYR A 1 83 ? 21.315 -5.019 -37.511 1.00 90.94 83 TYR A N 1
ATOM 675 C CA . TYR A 1 83 ? 20.665 -5.684 -38.637 1.00 90.94 83 TYR A CA 1
ATOM 676 C C . TYR A 1 83 ? 20.573 -4.738 -39.840 1.00 90.94 83 TYR A C 1
ATOM 678 O O . TYR A 1 83 ? 21.091 -5.074 -40.905 1.00 90.94 83 TYR A O 1
ATOM 686 N N . TRP A 1 84 ? 20.040 -3.526 -39.664 1.00 88.31 84 TRP A N 1
ATOM 687 C CA . TRP A 1 84 ? 19.926 -2.546 -40.751 1.00 88.31 84 TRP A CA 1
ATOM 688 C C . TRP A 1 84 ? 21.273 -2.132 -41.335 1.00 88.31 84 TRP A C 1
ATOM 690 O O . TRP A 1 84 ? 21.405 -2.059 -42.555 1.00 88.31 84 TRP A O 1
ATOM 700 N N . LYS A 1 85 ? 22.301 -1.937 -40.501 1.00 89.31 85 LYS A N 1
ATOM 701 C CA . LYS A 1 85 ? 23.670 -1.676 -40.980 1.00 89.31 85 LYS A CA 1
ATOM 702 C C . LYS A 1 85 ? 24.205 -2.821 -41.836 1.00 89.31 85 LYS A C 1
ATOM 704 O O . LYS A 1 85 ? 24.786 -2.575 -42.889 1.00 89.31 85 LYS A O 1
ATOM 709 N N . SER A 1 86 ? 23.995 -4.067 -41.407 1.00 88.12 86 SER A N 1
ATOM 710 C CA . SER A 1 86 ? 24.438 -5.241 -42.166 1.00 88.12 86 SER A CA 1
ATOM 711 C C . SER A 1 86 ? 23.705 -5.380 -43.504 1.00 88.12 86 SER A C 1
ATOM 713 O O . SER A 1 86 ? 24.342 -5.661 -44.515 1.00 88.12 86 SER A O 1
ATOM 715 N N . GLN A 1 87 ? 22.392 -5.127 -43.535 1.00 85.44 87 GLN A N 1
ATOM 716 C CA . GLN A 1 87 ? 21.597 -5.158 -44.764 1.00 85.44 87 GLN A CA 1
ATOM 717 C C . GLN A 1 87 ? 21.985 -4.022 -45.711 1.00 85.44 87 GLN A C 1
ATOM 719 O O . GLN A 1 87 ? 22.156 -4.252 -46.904 1.00 85.44 87 GLN A O 1
ATOM 724 N N . GLY A 1 88 ? 22.205 -2.815 -45.181 1.00 81.38 88 GLY A N 1
ATOM 725 C CA . GLY A 1 88 ? 22.682 -1.677 -45.963 1.00 81.38 88 GLY A CA 1
ATOM 726 C C . GLY A 1 88 ? 24.040 -1.950 -46.607 1.00 81.38 88 GLY A C 1
ATOM 727 O O . GLY A 1 88 ? 24.223 -1.660 -47.785 1.00 81.38 88 GLY A O 1
ATOM 728 N N . LYS A 1 89 ? 24.971 -2.574 -45.874 1.00 83.88 89 LYS A N 1
ATOM 729 C CA . LYS A 1 89 ? 26.277 -2.963 -46.419 1.00 83.88 89 LYS A CA 1
ATOM 730 C C . LYS A 1 89 ? 26.140 -3.975 -47.561 1.00 83.88 89 LYS A C 1
ATOM 732 O O . LYS A 1 89 ? 26.698 -3.749 -48.627 1.00 83.88 89 LYS A O 1
ATOM 737 N N . LYS A 1 90 ? 25.329 -5.021 -47.370 1.00 80.75 90 LYS A N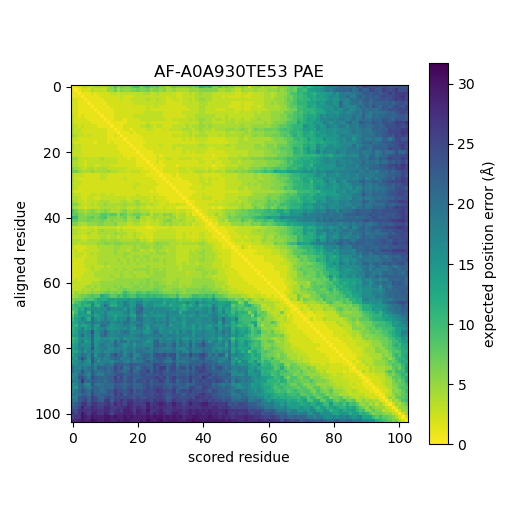 1
ATOM 738 C CA . LYS A 1 90 ? 25.036 -6.006 -48.424 1.00 80.75 90 LYS A CA 1
ATOM 739 C C . LYS A 1 90 ? 24.443 -5.342 -49.663 1.00 80.75 90 LYS A C 1
ATOM 741 O O . LYS A 1 90 ? 24.874 -5.620 -50.769 1.00 80.75 90 LYS A O 1
ATOM 746 N N . PHE A 1 91 ? 23.486 -4.434 -49.485 1.00 77.44 91 PHE A N 1
ATOM 747 C CA . PHE A 1 91 ? 22.867 -3.715 -50.598 1.00 77.44 91 PHE A CA 1
ATOM 748 C C . PHE A 1 91 ? 23.871 -2.865 -51.394 1.00 77.44 91 PHE A C 1
ATOM 750 O O . PHE A 1 91 ? 23.802 -2.827 -52.618 1.00 77.44 91 PHE A O 1
ATOM 757 N N . GLN A 1 92 ? 24.821 -2.212 -50.718 1.00 75.81 92 GLN A N 1
ATOM 758 C CA . GLN A 1 92 ? 25.902 -1.475 -51.383 1.00 75.81 92 GLN A CA 1
ATOM 759 C C . GLN A 1 92 ? 26.838 -2.412 -52.160 1.00 75.81 92 GLN A C 1
ATOM 761 O O . GLN A 1 92 ? 27.198 -2.114 -53.293 1.00 75.81 92 GLN A O 1
ATOM 766 N N . GLU A 1 93 ? 27.185 -3.567 -51.588 1.00 80.69 93 GLU A N 1
ATOM 767 C CA . GLU A 1 93 ? 28.001 -4.592 -52.258 1.00 80.69 93 GLU A CA 1
ATOM 768 C C . GLU A 1 93 ? 27.310 -5.141 -53.524 1.00 80.69 93 GLU A C 1
ATOM 770 O O . GLU A 1 93 ? 27.953 -5.260 -54.568 1.00 80.69 93 GLU A O 1
ATOM 775 N N . TYR A 1 94 ? 25.994 -5.389 -53.476 1.00 74.88 94 TYR A N 1
ATOM 776 C CA . TYR A 1 94 ? 25.203 -5.769 -54.656 1.00 74.88 94 TYR A CA 1
ATOM 777 C C . TYR A 1 94 ? 25.196 -4.679 -55.735 1.00 74.88 94 TYR A C 1
ATOM 779 O O . TYR A 1 94 ? 25.426 -4.970 -56.903 1.00 74.88 94 TYR A O 1
ATOM 787 N N . LYS A 1 95 ? 24.989 -3.412 -55.359 1.00 73.19 95 LYS A N 1
ATOM 788 C CA . LYS A 1 95 ? 24.992 -2.311 -56.335 1.00 73.19 95 LYS A CA 1
ATOM 789 C C . LYS A 1 95 ? 26.339 -2.124 -57.025 1.00 73.19 95 LYS A C 1
ATOM 791 O O . LYS A 1 95 ? 26.366 -1.855 -58.220 1.00 73.19 95 LYS A O 1
ATOM 796 N N . ASN A 1 96 ? 27.436 -2.275 -56.287 1.00 73.00 96 ASN A N 1
ATOM 797 C CA . ASN A 1 96 ? 28.778 -2.118 -56.845 1.00 73.00 96 ASN A CA 1
ATOM 798 C C . ASN A 1 96 ? 29.128 -3.261 -57.815 1.00 73.00 96 ASN A C 1
ATOM 800 O O . ASN A 1 96 ? 29.708 -3.020 -58.871 1.00 73.00 96 ASN A O 1
ATOM 804 N N . THR A 1 97 ? 28.710 -4.491 -57.502 1.00 72.50 97 THR A N 1
ATOM 805 C CA . THR A 1 97 ? 28.923 -5.655 -58.380 1.00 72.50 97 THR A CA 1
ATOM 806 C C . THR A 1 97 ? 28.045 -5.625 -59.638 1.00 72.50 97 THR A C 1
ATOM 808 O O . THR A 1 97 ? 28.515 -6.004 -60.709 1.00 72.50 97 THR A O 1
ATOM 811 N N . GLU A 1 98 ? 26.816 -5.099 -59.568 1.00 65.06 98 GLU A N 1
ATOM 812 C CA . GLU A 1 98 ? 25.977 -4.855 -60.758 1.00 65.06 98 GLU A CA 1
ATOM 813 C C . GLU A 1 98 ? 26.534 -3.760 -61.684 1.00 65.06 98 GLU A C 1
ATOM 815 O O . GLU A 1 98 ? 26.339 -3.830 -62.900 1.00 65.06 98 GLU A O 1
ATOM 820 N N . SER A 1 99 ? 27.226 -2.752 -61.141 1.00 60.50 99 SER A N 1
ATOM 821 C CA . SER A 1 99 ? 27.867 -1.708 -61.951 1.00 60.50 99 SER A CA 1
ATOM 822 C C . SER A 1 99 ? 29.167 -2.156 -62.626 1.00 60.50 99 SER A C 1
ATOM 824 O O . SER A 1 99 ? 29.459 -1.683 -63.718 1.00 60.50 99 SER A O 1
ATOM 826 N N . GLU A 1 100 ? 29.924 -3.077 -62.023 1.00 58.62 100 GLU A N 1
ATOM 827 C CA . GLU A 1 100 ? 31.162 -3.622 -62.609 1.00 58.62 100 GLU A CA 1
ATOM 828 C C . GLU A 1 100 ? 30.898 -4.714 -63.661 1.00 58.62 100 GLU A C 1
ATOM 830 O O . GLU A 1 100 ? 31.723 -4.920 -64.542 1.00 58.62 100 GLU A O 1
ATOM 835 N N . GLY A 1 101 ? 29.744 -5.391 -63.613 1.00 56.00 101 GLY A N 1
ATOM 836 C CA . GLY A 1 101 ? 29.346 -6.391 -64.615 1.00 56.00 101 GLY A CA 1
ATOM 837 C C . GLY A 1 101 ? 28.686 -5.831 -65.885 1.00 56.00 101 GLY A C 1
ATOM 838 O O . GLY A 1 101 ? 28.423 -6.597 -66.807 1.00 56.00 101 GLY A O 1
ATOM 839 N N . ASN A 1 102 ? 28.396 -4.525 -65.934 1.00 54.16 102 ASN A N 1
ATOM 840 C CA . ASN A 1 102 ? 27.761 -3.836 -67.071 1.00 54.16 102 ASN A CA 1
ATOM 841 C C . ASN A 1 102 ? 28.692 -2.819 -67.772 1.00 54.16 102 ASN A C 1
ATOM 843 O O . ASN A 1 102 ? 28.212 -2.010 -68.570 1.00 54.16 102 ASN A O 1
ATOM 847 N N . ALA A 1 103 ? 29.993 -2.842 -67.465 1.00 47.38 103 ALA A N 1
ATOM 848 C CA . ALA A 1 103 ? 31.043 -2.051 -68.114 1.00 47.38 103 ALA A CA 1
ATOM 849 C C . ALA A 1 103 ? 31.960 -2.962 -68.942 1.00 47.38 103 ALA A C 1
ATOM 851 O O . ALA A 1 103 ? 32.394 -2.514 -70.027 1.00 47.38 103 ALA A O 1
#

Radius of gyration: 31.11 Å; Cα contacts (8 Å, |Δi|>4): 37; chains: 1; bounding box: 53×23×90 Å

Nearest PDB structures (foldseek):
  2e0i-assembly3_C  TM=8.304E-01  e=3.776E-02  Sulfurisphaera tokodaii str. 7

Foldseek 3Di:
DDDPLVVCCVPPQVCPVVCVVPVQCPPPHSVCVVVVVSPPVGPDDDDPDDPVVVVVVVVVVVVVVVVVVVVVVVVVVVVVVVVVVVVVVVVVVVVVVVVVVVD

Solvent-accessible surface area (backbone atoms only — not comparable to full-atom values): 6158 Å² total; per-residue (Å²): 135,85,56,70,68,60,51,39,56,76,73,39,70,84,37,61,65,53,38,70,78,38,61,63,52,52,95,58,51,68,72,43,56,75,70,48,70,47,60,91,80,33,89,55,78,75,83,92,65,62,62,71,62,49,52,52,56,51,52,51,51,51,53,52,53,52,49,52,52,49,54,51,50,52,51,51,49,52,52,52,54,50,51,53,51,52,51,52,51,51,53,52,54,52,54,54,53,57,57,66,75,74,112

pLDDT: mean 86.97, std 9.39, range [47.38, 96.62]

Mean predicted aligned error: 10.49 Å

Sequence (103 aa):
MYNPTKNIEERDPDLHFISHWVPELQGYSLPKIIQGTYTGRSSYPEPILDWSHLRKCVKQRIINKGRQKLEGALATKKTVDNYWKSQGKKFQEYKNTESEGNA

Secondary structure (DSSP, 8-state):
---HHHHHHHH-TT-HHHHHH-GGGTT--HHHHHTTTTBTTBSPPPPSS-HHHHHHHHHHHHHHHHHHHHHHHHHHHHHHHHHHHHHHHHHHHHHHHHHHTT-